Protein AF-A0A523YBE5-F1 (afdb_monomer)

Mean predicted aligned error: 3.31 Å

pLDDT: mean 92.39, std 7.11, range [53.34, 98.5]

Radius of gyration: 12.61 Å; Cα contacts (8 Å, |Δi|>4): 90; chains: 1; bounding box: 33×21×35 Å

Secondary structure (DSSP, 8-state):
--PPPPPHHHIIIIIHHH-TTS--SSSPP-TT--HHHHHHHHHHHHHTSS--HHHHHHHHT--HHHHHHHHHHHHHHHHHHHHHT-

Foldseek 3Di:
DDQDFFDPLCCVQPCVACNRLQPGDNHHRPAPDALCVQLVVLVCCQVVVDPDPVSNVSSVPDDSVRSSVVSNRSRVSNVVVVVVVD

Solvent-accessible surface area (backbone atoms only — not comparable to full-atom values): 4910 Å² total; per-residue (Å²): 123,88,79,77,66,63,52,71,68,49,41,77,74,45,19,89,33,20,34,58,73,30,61,30,79,78,34,73,55,54,63,82,44,49,30,63,63,47,33,52,53,52,48,38,36,58,74,55,82,41,86,45,85,86,56,37,69,65,49,62,79,48,55,71,67,60,46,44,53,51,19,44,51,50,24,57,50,31,50,54,51,57,59,66,72,105

Structure (mmCIF, N/CA/C/O backbone):
data_AF-A0A523YBE5-F1
#
_entry.id   AF-A0A523YBE5-F1
#
loop_
_atom_site.group_PDB
_atom_site.id
_atom_site.type_symbol
_atom_site.label_atom_id
_atom_site.label_alt_id
_atom_site.label_comp_id
_atom_site.label_asym_id
_atom_site.label_entity_id
_atom_site.label_seq_id
_atom_site.pdbx_PDB_ins_code
_atom_site.Cartn_x
_atom_site.Cartn_y
_atom_site.Cartn_z
_atom_site.occupancy
_atom_site.B_iso_or_equiv
_atom_site.auth_seq_id
_atom_site.auth_comp_id
_atom_site.auth_asym_id
_atom_site.auth_atom_id
_atom_site.pdbx_PDB_model_num
ATOM 1 N N . MET A 1 1 ? 10.497 -0.914 -20.470 1.00 53.34 1 MET A N 1
ATOM 2 C CA . MET A 1 1 ? 9.877 -2.157 -19.949 1.00 53.34 1 MET A CA 1
ATOM 3 C C . MET A 1 1 ? 8.470 -1.826 -19.453 1.00 53.34 1 MET A C 1
ATOM 5 O O . MET A 1 1 ? 8.335 -0.866 -18.707 1.00 53.34 1 MET A O 1
ATOM 9 N N . LEU A 1 2 ? 7.423 -2.546 -19.876 1.00 68.62 2 LEU A N 1
ATOM 10 C CA . LEU A 1 2 ? 6.062 -2.341 -19.353 1.00 68.62 2 LEU A CA 1
ATOM 11 C C . LEU A 1 2 ? 5.931 -3.049 -17.998 1.00 68.62 2 LEU A C 1
ATOM 13 O O . LEU A 1 2 ? 5.866 -4.277 -17.944 1.00 68.62 2 LEU A O 1
ATOM 17 N N . VAL A 1 3 ? 5.909 -2.290 -16.901 1.00 77.75 3 VAL A N 1
ATOM 18 C CA . VAL A 1 3 ? 5.609 -2.853 -15.577 1.00 77.75 3 VAL A CA 1
ATOM 19 C C . VAL A 1 3 ? 4.125 -3.227 -15.552 1.00 77.75 3 VAL A C 1
ATOM 21 O O . VAL A 1 3 ? 3.268 -2.406 -15.869 1.00 77.75 3 VAL A O 1
ATOM 24 N N . ARG A 1 4 ? 3.810 -4.488 -15.232 1.00 87.38 4 ARG A N 1
ATOM 25 C CA . ARG A 1 4 ? 2.420 -4.972 -15.169 1.00 87.38 4 ARG A CA 1
ATOM 26 C C . ARG A 1 4 ? 1.658 -4.278 -14.043 1.00 87.38 4 ARG A C 1
ATOM 28 O O . ARG A 1 4 ? 2.226 -4.084 -12.978 1.00 87.38 4 ARG A O 1
ATOM 35 N N . LYS A 1 5 ? 0.377 -3.973 -14.274 1.00 91.75 5 LYS A N 1
ATOM 36 C CA . LYS A 1 5 ? -0.531 -3.425 -13.254 1.00 91.75 5 LYS A CA 1
ATOM 37 C C . LYS A 1 5 ? -0.631 -4.321 -12.015 1.00 91.75 5 LYS A C 1
ATOM 39 O O . LYS A 1 5 ? -0.354 -5.522 -12.094 1.00 91.75 5 LYS A O 1
ATOM 44 N N . LEU A 1 6 ? -1.072 -3.724 -10.910 1.00 96.56 6 LEU A N 1
ATOM 45 C CA . LEU A 1 6 ? -1.340 -4.421 -9.652 1.00 96.56 6 LEU A CA 1
ATOM 46 C C . LEU A 1 6 ? -2.512 -5.416 -9.783 1.00 96.56 6 LEU A C 1
ATOM 48 O O . LEU A 1 6 ? -3.225 -5.468 -10.793 1.00 96.56 6 LEU A O 1
ATOM 52 N N . SER A 1 7 ? -2.679 -6.259 -8.770 1.00 97.06 7 SER A N 1
ATOM 53 C CA . SER A 1 7 ? -3.638 -7.357 -8.721 1.00 97.06 7 SER A CA 1
ATOM 54 C C . SER A 1 7 ? -5.083 -6.876 -8.847 1.00 97.06 7 SER A C 1
ATOM 56 O O . SER A 1 7 ? -5.428 -5.737 -8.540 1.00 97.06 7 SER A O 1
ATOM 58 N N . LYS A 1 8 ? -5.985 -7.787 -9.239 1.00 96.38 8 LYS A N 1
ATOM 59 C CA . LYS A 1 8 ? -7.432 -7.504 -9.252 1.00 96.38 8 LYS A CA 1
ATOM 60 C C . LYS A 1 8 ? -7.937 -7.048 -7.879 1.00 96.38 8 LYS A C 1
ATOM 62 O O . LYS A 1 8 ? -8.820 -6.202 -7.813 1.00 96.38 8 LYS A O 1
ATOM 67 N N . LYS A 1 9 ? -7.369 -7.597 -6.801 1.00 95.38 9 LYS A N 1
ATOM 68 C CA . LYS A 1 9 ? -7.721 -7.248 -5.423 1.00 95.38 9 LYS A CA 1
ATOM 69 C C . LYS A 1 9 ? -7.372 -5.793 -5.125 1.00 95.38 9 LYS A C 1
ATOM 71 O O . LYS A 1 9 ? -8.230 -5.059 -4.643 1.00 95.38 9 LYS A O 1
ATOM 76 N N . PHE A 1 10 ? -6.158 -5.371 -5.477 1.00 96.19 10 PHE A N 1
ATOM 77 C CA . PHE A 1 10 ? -5.762 -3.971 -5.381 1.00 96.19 10 PHE A CA 1
ATOM 78 C C . PHE A 1 10 ? -6.644 -3.075 -6.258 1.00 96.19 10 PHE A C 1
ATOM 80 O O . PHE A 1 10 ? -7.099 -2.037 -5.797 1.00 96.19 10 PHE A O 1
ATOM 87 N N . ILE A 1 11 ? -6.939 -3.474 -7.498 1.00 95.81 11 ILE A N 1
ATOM 88 C CA . ILE A 1 11 ? -7.769 -2.671 -8.410 1.00 95.81 11 ILE A CA 1
ATOM 89 C C . ILE A 1 11 ? -9.160 -2.426 -7.813 1.00 95.81 11 ILE A C 1
ATOM 91 O O . ILE A 1 11 ? -9.590 -1.288 -7.673 1.00 95.81 11 ILE A O 1
ATOM 95 N N . VAL A 1 12 ? -9.843 -3.484 -7.376 1.00 93.94 12 VAL A N 1
ATOM 96 C CA . VAL A 1 12 ? -11.204 -3.369 -6.832 1.00 93.94 12 VAL A CA 1
ATOM 97 C C . VAL A 1 12 ? -11.247 -2.535 -5.551 1.00 93.94 12 VAL A C 1
ATOM 99 O O . VAL A 1 12 ? -12.210 -1.804 -5.335 1.00 93.94 12 VAL A O 1
ATOM 102 N N . LYS A 1 13 ? -10.229 -2.643 -4.692 1.00 92.81 13 LYS A N 1
ATOM 103 C CA . LYS A 1 13 ? -10.246 -1.991 -3.377 1.00 92.81 13 LYS A CA 1
ATOM 104 C C . LYS A 1 13 ? -9.609 -0.604 -3.387 1.00 92.81 13 LYS A C 1
ATOM 106 O O . LYS A 1 13 ? -10.104 0.293 -2.725 1.00 92.81 13 LYS A O 1
ATOM 111 N N . CYS A 1 14 ? -8.517 -0.409 -4.114 1.00 94.12 14 CYS A N 1
ATOM 112 C CA . CYS A 1 14 ? -7.616 0.727 -3.922 1.00 94.12 14 CYS A CA 1
ATOM 113 C C . CYS A 1 14 ? -7.540 1.653 -5.140 1.00 94.12 14 CYS A C 1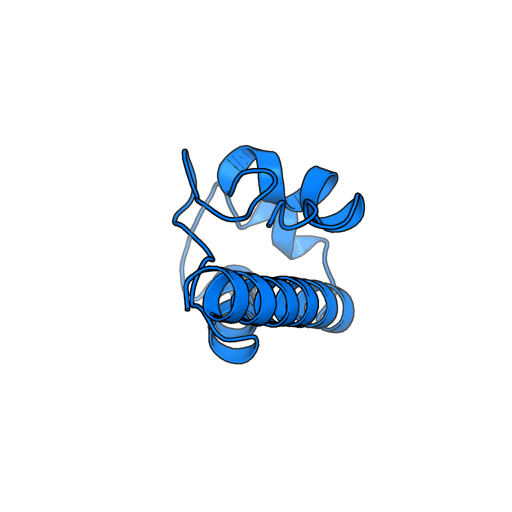
ATOM 115 O O . CYS A 1 14 ? -7.311 2.857 -4.974 1.00 94.12 14 CYS A O 1
ATOM 117 N N . SER A 1 15 ? -7.694 1.129 -6.363 1.00 94.81 15 SER A N 1
ATOM 118 C CA . SER A 1 15 ? -7.313 1.890 -7.559 1.00 94.81 15 SER A CA 1
ATOM 119 C C . SER A 1 15 ? -8.256 3.032 -7.909 1.00 94.81 15 SER A C 1
ATOM 121 O O . SER A 1 15 ? -7.803 4.002 -8.516 1.00 94.81 15 SER A O 1
ATOM 123 N N . ALA A 1 16 ? -9.508 2.986 -7.444 1.00 93.06 16 ALA A N 1
ATOM 124 C CA . ALA A 1 16 ? -10.450 4.096 -7.588 1.00 93.06 16 ALA A CA 1
ATOM 125 C C . ALA A 1 16 ? -9.853 5.427 -7.095 1.00 93.06 16 ALA A C 1
ATOM 127 O O . ALA A 1 16 ? -10.086 6.466 -7.705 1.00 93.06 16 ALA A O 1
ATOM 128 N N . CYS A 1 17 ? -9.021 5.387 -6.045 1.00 94.44 17 CYS A N 1
ATOM 129 C CA . CYS A 1 17 ? -8.321 6.564 -5.533 1.00 94.44 17 CYS A CA 1
ATOM 130 C C . CYS A 1 17 ? -6.827 6.573 -5.891 1.00 94.44 17 CYS A C 1
ATOM 132 O O . CYS A 1 17 ? -6.279 7.615 -6.257 1.00 94.44 17 CYS A O 1
ATOM 134 N N . HIS A 1 18 ? -6.157 5.423 -5.790 1.00 95.75 18 HIS A N 1
ATOM 135 C CA . HIS A 1 18 ? -4.698 5.322 -5.899 1.00 95.75 18 HIS A CA 1
ATOM 136 C C . HIS A 1 18 ? -4.185 4.939 -7.294 1.00 95.75 18 HIS A C 1
ATOM 138 O O . HIS A 1 18 ? -2.970 4.837 -7.461 1.00 95.75 18 HIS A O 1
ATOM 144 N N . ASN A 1 19 ? -5.076 4.802 -8.287 1.00 96.25 19 ASN A N 1
ATOM 145 C CA . ASN A 1 19 ? -4.806 4.364 -9.664 1.00 96.25 19 ASN A CA 1
ATOM 146 C C . ASN A 1 19 ? -4.310 2.909 -9.778 1.00 96.25 19 ASN A C 1
ATOM 148 O O . ASN A 1 19 ? -3.667 2.390 -8.874 1.00 96.25 19 ASN A O 1
ATOM 152 N N . ASP A 1 20 ? -4.572 2.249 -10.911 1.00 96.00 20 ASP A N 1
ATOM 153 C CA . ASP A 1 20 ? -4.200 0.845 -11.184 1.00 96.00 20 ASP A CA 1
ATOM 154 C C . ASP A 1 20 ? -2.688 0.557 -11.074 1.00 96.00 20 ASP A C 1
ATOM 156 O O . ASP A 1 20 ? -2.279 -0.594 -10.889 1.00 96.00 20 ASP A O 1
ATOM 160 N N . TYR A 1 21 ? -1.861 1.600 -11.177 1.00 95.44 21 TYR A N 1
ATOM 161 C CA . TYR A 1 21 ? -0.403 1.555 -11.062 1.00 95.44 21 TYR A CA 1
ATOM 162 C C . TYR A 1 21 ? 0.116 2.269 -9.810 1.00 95.44 21 TYR A C 1
ATOM 164 O O . TYR A 1 21 ? 1.274 2.684 -9.787 1.00 95.44 21 TYR A O 1
ATOM 172 N N . ALA A 1 22 ? -0.724 2.463 -8.788 1.00 96.12 22 ALA A N 1
ATOM 173 C CA . ALA A 1 22 ? -0.354 3.116 -7.530 1.00 96.12 22 ALA A CA 1
ATOM 174 C C . ALA A 1 22 ? 0.175 4.561 -7.680 1.00 96.12 22 ALA A C 1
ATOM 176 O O . ALA A 1 22 ? 0.725 5.121 -6.728 1.00 96.12 22 ALA A O 1
ATOM 177 N N . ASN A 1 23 ? 0.026 5.188 -8.855 1.00 94.94 23 ASN A N 1
ATOM 178 C CA . ASN A 1 23 ? 0.605 6.501 -9.128 1.00 94.94 23 ASN A CA 1
ATOM 179 C C . ASN A 1 23 ? -0.152 7.653 -8.447 1.00 94.94 23 ASN A C 1
ATOM 181 O O . ASN A 1 23 ? 0.457 8.702 -8.259 1.00 94.94 23 ASN A O 1
ATOM 185 N N . GLY A 1 24 ? -1.379 7.416 -7.970 1.00 89.88 24 GLY A N 1
ATOM 186 C CA . GLY A 1 24 ? -2.211 8.398 -7.278 1.00 89.88 24 GLY A CA 1
ATOM 187 C C . GLY A 1 24 ? -2.767 9.474 -8.212 1.00 89.88 24 GLY A C 1
ATOM 188 O O . GLY A 1 24 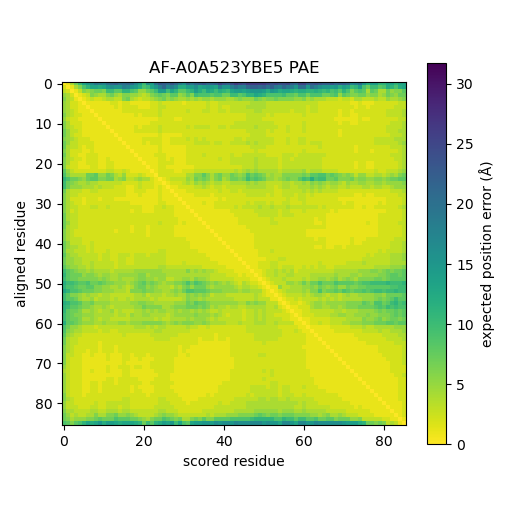? -2.019 10.158 -8.904 1.00 89.88 24 GLY A O 1
ATOM 189 N N . ILE A 1 25 ? -4.090 9.642 -8.214 1.00 84.00 25 ILE A N 1
ATOM 190 C CA . ILE A 1 25 ? -4.761 10.768 -8.892 1.00 84.00 25 ILE A CA 1
ATOM 191 C C . ILE A 1 25 ? -5.653 11.494 -7.887 1.00 84.00 25 ILE A C 1
ATOM 193 O O . ILE A 1 25 ? -5.523 12.698 -7.701 1.00 84.00 25 ILE A O 1
ATOM 197 N N . ILE A 1 26 ? -6.527 10.744 -7.210 1.00 91.19 26 ILE A N 1
ATOM 198 C CA . ILE A 1 26 ? -7.415 11.263 -6.160 1.00 91.19 26 ILE A CA 1
ATOM 199 C C . ILE A 1 26 ? -6.767 11.065 -4.786 1.00 91.19 26 ILE A C 1
ATOM 201 O O . ILE A 1 26 ? -6.666 11.992 -3.988 1.00 91.19 26 ILE A O 1
ATOM 205 N N . GLY A 1 27 ? -6.317 9.841 -4.511 1.00 91.19 27 GLY A N 1
ATOM 206 C CA . GLY A 1 27 ? -5.491 9.514 -3.358 1.00 91.19 27 GLY A CA 1
ATOM 207 C C . GLY A 1 27 ? -4.011 9.765 -3.655 1.00 91.19 27 GLY A C 1
ATOM 208 O O . GLY A 1 27 ? -3.604 9.763 -4.820 1.00 91.19 27 GLY A O 1
ATOM 209 N N . PRO A 1 28 ? -3.178 9.946 -2.616 1.00 94.44 28 PRO A N 1
ATOM 210 C CA . PRO A 1 28 ? -1.749 10.144 -2.803 1.00 94.44 28 PRO A CA 1
ATOM 211 C C . PRO A 1 28 ? -1.106 8.944 -3.500 1.00 94.44 28 PRO A C 1
ATOM 213 O O . PRO A 1 28 ? -1.556 7.801 -3.367 1.00 94.44 28 PRO A O 1
ATOM 216 N N . SER A 1 29 ? -0.006 9.207 -4.201 1.00 96.81 29 SER A N 1
ATOM 217 C CA . SER A 1 29 ? 0.818 8.157 -4.789 1.00 96.81 29 SER A CA 1
ATOM 218 C C . SER A 1 29 ? 1.315 7.186 -3.717 1.00 96.81 29 SER A C 1
ATOM 220 O O . SER A 1 29 ? 1.785 7.598 -2.650 1.00 96.81 29 SER A O 1
ATOM 222 N N . LEU A 1 30 ? 1.229 5.890 -4.013 1.00 97.19 30 LEU A N 1
ATOM 223 C CA . LEU A 1 30 ? 1.821 4.826 -3.198 1.00 97.19 30 LEU A CA 1
ATOM 224 C C . LEU A 1 30 ? 3.167 4.358 -3.773 1.00 97.19 30 LEU A C 1
ATOM 226 O O . LEU A 1 30 ? 3.818 3.479 -3.203 1.00 97.19 30 LEU A O 1
ATOM 230 N N . LEU A 1 31 ? 3.607 4.962 -4.881 1.00 96.62 31 LEU A N 1
ATOM 231 C CA . LEU A 1 31 ? 4.908 4.684 -5.469 1.00 96.62 31 LEU A CA 1
ATOM 232 C C . LEU A 1 31 ? 6.049 5.075 -4.529 1.00 96.62 31 LEU A C 1
ATOM 234 O O . LEU A 1 31 ? 5.992 6.083 -3.829 1.00 96.62 31 LEU A O 1
ATOM 238 N N . GLY A 1 32 ? 7.106 4.266 -4.534 1.00 95.88 32 GLY A N 1
ATOM 239 C CA . GLY A 1 32 ? 8.313 4.489 -3.734 1.00 95.88 32 GLY A CA 1
ATOM 240 C C . GLY A 1 32 ? 8.167 4.200 -2.237 1.00 95.88 32 GLY A C 1
ATOM 241 O O . GLY A 1 32 ? 9.185 4.127 -1.556 1.00 95.88 32 GLY A O 1
ATOM 242 N N . LYS A 1 33 ? 6.949 3.980 -1.731 1.00 97.81 33 LYS A N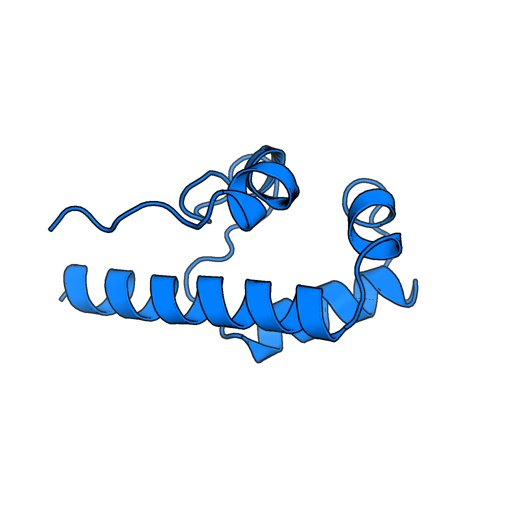 1
ATOM 243 C CA . LYS A 1 33 ? 6.711 3.598 -0.335 1.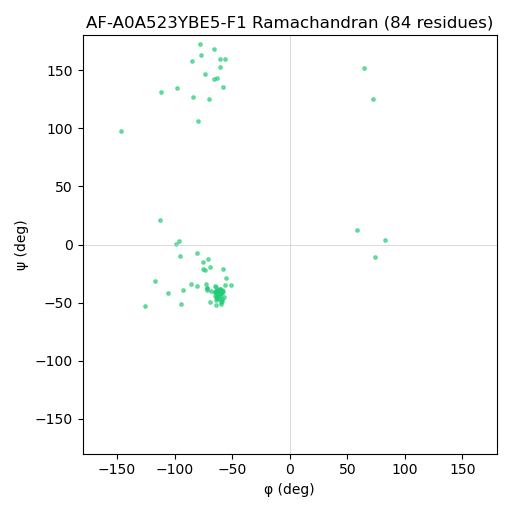00 97.81 33 LYS A CA 1
ATOM 244 C C . LYS A 1 33 ? 7.113 2.146 -0.073 1.00 97.81 33 LYS A C 1
ATOM 246 O O . LYS A 1 33 ? 6.976 1.278 -0.945 1.00 97.81 33 LYS A O 1
ATOM 251 N N . SER A 1 34 ? 7.589 1.886 1.137 1.00 98.31 34 SER A N 1
ATOM 252 C CA . SER A 1 34 ? 7.810 0.546 1.678 1.00 98.31 34 SER A CA 1
ATOM 253 C C . SER A 1 34 ? 6.504 -0.110 2.131 1.00 98.31 34 SER A C 1
ATOM 255 O O . SER A 1 34 ? 5.494 0.562 2.353 1.00 98.31 34 SER A O 1
ATOM 257 N N . SER A 1 35 ? 6.534 -1.435 2.308 1.00 98.44 35 SER A N 1
ATOM 258 C CA . SER A 1 35 ? 5.396 -2.176 2.865 1.00 98.44 35 SER A CA 1
ATOM 259 C C . SER A 1 35 ? 5.000 -1.649 4.250 1.00 98.44 35 SER A C 1
ATOM 261 O O . SER A 1 35 ? 3.825 -1.385 4.495 1.00 98.44 35 SER A O 1
ATOM 263 N N . ASN A 1 36 ? 5.974 -1.407 5.134 1.00 98.38 36 ASN A N 1
ATOM 264 C CA . ASN A 1 36 ? 5.699 -0.906 6.483 1.00 98.38 36 ASN A CA 1
ATOM 265 C C . ASN A 1 36 ? 5.047 0.477 6.460 1.00 98.38 36 ASN A C 1
ATOM 267 O O . ASN A 1 36 ? 4.017 0.659 7.095 1.00 98.38 36 ASN A O 1
ATOM 271 N N . GLU A 1 37 ? 5.554 1.414 5.654 1.00 98.19 37 GLU A N 1
ATOM 272 C CA . GLU A 1 37 ? 4.940 2.744 5.539 1.00 98.19 37 GLU A CA 1
ATOM 273 C C . GLU A 1 37 ? 3.476 2.675 5.084 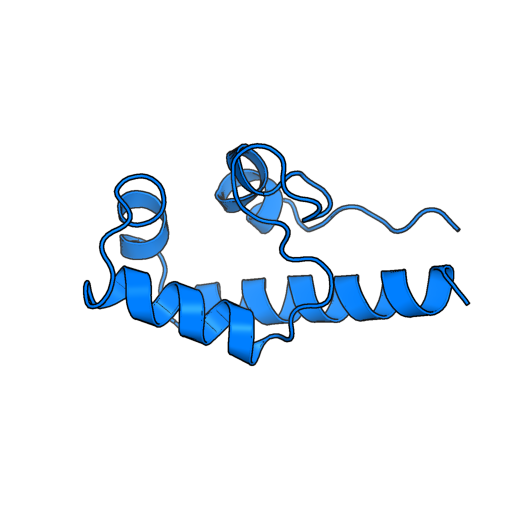1.00 98.19 37 GLU A C 1
ATOM 275 O O . GLU A 1 37 ? 2.635 3.427 5.583 1.00 98.19 37 GLU A O 1
ATOM 280 N N . ILE A 1 38 ? 3.156 1.784 4.139 1.00 97.62 38 ILE A N 1
ATOM 281 C CA . ILE A 1 38 ? 1.784 1.601 3.648 1.00 97.62 38 ILE A CA 1
ATOM 282 C C . ILE A 1 38 ? 0.914 0.960 4.732 1.00 97.62 38 ILE A C 1
ATOM 284 O O . ILE A 1 38 ? -0.171 1.467 5.022 1.00 97.62 38 ILE A O 1
ATOM 288 N N . PHE A 1 39 ? 1.388 -0.126 5.343 1.00 97.94 39 PHE A N 1
ATOM 289 C CA . PHE A 1 39 ? 0.656 -0.839 6.384 1.00 97.94 39 PHE A CA 1
ATOM 290 C C . PHE A 1 39 ? 0.365 0.059 7.588 1.00 97.94 39 PHE A C 1
ATOM 292 O O . PHE A 1 39 ? -0.785 0.146 8.017 1.00 97.94 39 PHE A O 1
ATOM 299 N N . ASP A 1 40 ? 1.378 0.760 8.097 1.00 96.62 40 ASP A N 1
ATOM 300 C CA . ASP A 1 40 ? 1.258 1.628 9.268 1.00 96.62 40 ASP A CA 1
ATOM 301 C C . ASP A 1 40 ? 0.308 2.793 8.980 1.00 96.62 40 ASP A C 1
ATOM 303 O O . ASP A 1 40 ? -0.551 3.116 9.800 1.00 96.62 40 ASP A O 1
ATOM 307 N N . SER A 1 41 ? 0.370 3.362 7.771 1.00 94.75 41 SER A N 1
ATOM 308 C CA . SER A 1 41 ? -0.582 4.394 7.343 1.00 94.75 41 SER A CA 1
ATOM 309 C C . SER A 1 41 ? -2.024 3.883 7.385 1.00 94.75 41 SER A C 1
ATOM 311 O O . SER A 1 41 ? -2.902 4.555 7.925 1.00 94.75 41 SER A O 1
ATOM 313 N N . ILE A 1 42 ? -2.285 2.685 6.852 1.00 94.69 42 ILE A N 1
ATOM 314 C CA . ILE A 1 42 ? -3.624 2.082 6.878 1.00 94.69 42 ILE A CA 1
ATOM 315 C C . ILE A 1 42 ? -4.050 1.777 8.320 1.00 94.69 42 ILE A C 1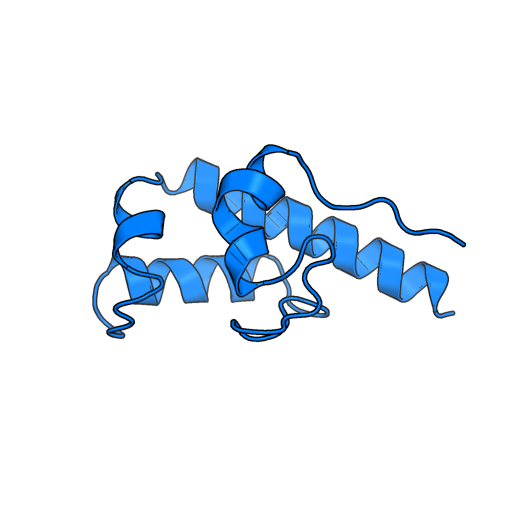
ATOM 317 O O . ILE A 1 42 ? -5.197 2.044 8.681 1.00 94.69 42 ILE A O 1
ATOM 321 N N . ALA A 1 43 ? -3.143 1.274 9.160 1.00 92.94 43 ALA A N 1
ATOM 322 C CA . ALA A 1 43 ? -3.416 0.974 10.563 1.00 92.94 43 ALA A CA 1
ATOM 323 C C . ALA A 1 43 ? -3.829 2.227 11.353 1.00 92.94 43 ALA A C 1
ATOM 325 O O . ALA A 1 43 ? -4.800 2.167 12.106 1.00 92.94 43 ALA A O 1
ATOM 326 N N . VAL A 1 44 ? -3.167 3.363 11.118 1.00 93.06 44 VAL A N 1
ATOM 327 C CA . VAL A 1 44 ? -3.495 4.666 11.726 1.00 93.06 44 VAL A CA 1
ATOM 328 C C . VAL A 1 44 ? -4.892 5.155 11.320 1.00 93.06 44 VAL A C 1
ATOM 330 O O . VAL A 1 44 ? -5.635 5.693 12.143 1.00 93.06 44 VAL A O 1
ATOM 333 N N . PHE A 1 45 ? -5.297 4.955 10.063 1.00 92.44 45 PHE A N 1
ATOM 334 C CA . PHE A 1 45 ? -6.663 5.285 9.636 1.00 92.44 45 PHE A CA 1
ATOM 335 C C . PHE A 1 45 ? -7.699 4.294 10.182 1.00 92.44 45 PHE A C 1
ATOM 337 O O . PHE A 1 45 ? -8.830 4.681 10.479 1.00 92.44 45 PHE A O 1
ATOM 344 N N . LYS A 1 46 ? -7.329 3.015 10.322 1.00 91.06 46 LYS A N 1
ATOM 345 C CA . LYS A 1 46 ? -8.212 1.960 10.832 1.00 91.06 46 LYS A CA 1
ATOM 346 C C . LYS A 1 46 ? -8.456 2.098 12.338 1.00 91.06 46 LYS A C 1
ATOM 348 O O . LYS A 1 46 ? -9.576 1.853 12.777 1.00 91.06 46 LYS A O 1
ATOM 353 N N . SER A 1 47 ? -7.444 2.497 13.113 1.00 90.50 47 SER A N 1
ATOM 354 C CA . SER A 1 47 ? -7.565 2.757 14.557 1.00 90.50 47 SER A CA 1
ATOM 355 C C . SER A 1 47 ? -8.405 3.999 14.866 1.00 90.50 47 SER A C 1
ATOM 357 O O . SER A 1 47 ? -8.907 4.142 15.978 1.00 90.50 47 SER A O 1
ATOM 359 N N . GLY A 1 48 ? -8.571 4.891 13.885 1.00 89.50 48 GLY A N 1
ATOM 360 C CA . GLY A 1 48 ? -9.243 6.175 14.056 1.00 89.50 48 GLY A CA 1
ATOM 361 C C . GLY A 1 48 ? -8.344 7.273 14.625 1.00 89.50 48 GLY A C 1
ATOM 362 O O . GLY A 1 48 ? -8.831 8.385 14.829 1.00 89.50 48 GLY A O 1
ATOM 363 N N . GLU A 1 49 ? -7.049 7.002 14.832 1.00 90.50 49 GLU A N 1
ATOM 364 C CA . GLU A 1 49 ? -6.062 8.006 15.250 1.00 90.50 49 GLU A CA 1
ATOM 365 C C . GLU A 1 49 ? -5.984 9.156 14.237 1.00 90.50 49 GLU A C 1
ATOM 367 O O . GLU A 1 49 ? -5.980 10.328 14.617 1.00 90.50 49 GLU A O 1
ATOM 372 N N . LYS A 1 50 ? -6.022 8.837 12.935 1.00 89.75 50 LYS A N 1
ATOM 373 C CA . LYS A 1 50 ? -6.297 9.828 11.887 1.00 89.75 50 LYS A CA 1
ATOM 374 C C . LYS A 1 50 ? -7.642 9.562 11.240 1.00 89.75 50 LYS A C 1
ATOM 376 O O . LYS A 1 50 ? -7.936 8.457 10.790 1.00 89.75 50 LYS A O 1
ATOM 381 N N . LYS A 1 51 ? -8.441 10.619 11.120 1.00 85.69 51 LYS A N 1
ATOM 382 C CA . LYS A 1 51 ? -9.725 10.577 10.420 1.00 85.69 51 LYS A CA 1
ATOM 383 C C . LYS A 1 51 ? -9.506 10.782 8.924 1.00 85.69 51 LYS A C 1
ATOM 385 O O . LYS A 1 51 ? -8.900 11.769 8.518 1.00 85.69 51 LYS A O 1
ATOM 390 N N . ASN A 1 52 ? -10.028 9.871 8.109 1.00 85.31 52 ASN A N 1
ATOM 391 C CA . ASN A 1 52 ? -10.094 10.032 6.660 1.00 85.31 52 ASN A CA 1
ATOM 392 C C . ASN A 1 52 ? -11.363 9.359 6.136 1.00 85.31 52 ASN A C 1
ATOM 394 O O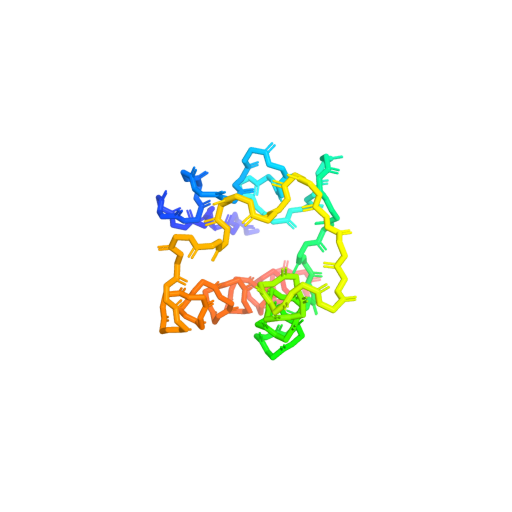 . ASN A 1 52 ? -11.378 8.154 5.900 1.00 85.31 52 ASN A O 1
ATOM 398 N N . VAL A 1 53 ? -12.411 10.158 5.934 1.00 83.44 53 VAL A N 1
ATOM 399 C CA . VAL A 1 53 ? -13.748 9.676 5.549 1.00 83.44 53 VAL A CA 1
ATOM 400 C C . VAL A 1 53 ? -13.746 8.819 4.280 1.00 83.44 53 VAL A C 1
ATOM 402 O O . VAL A 1 53 ? -14.566 7.921 4.167 1.00 83.44 53 VAL A O 1
ATOM 405 N N . LEU A 1 54 ? -12.802 9.043 3.359 1.00 85.75 54 LEU A N 1
ATOM 406 C CA . LEU A 1 54 ? -12.715 8.292 2.104 1.00 85.75 54 LEU A CA 1
ATOM 407 C C . LEU A 1 54 ? -12.043 6.926 2.284 1.00 85.75 54 LEU A C 1
ATOM 409 O O . LEU A 1 54 ? -12.408 5.959 1.625 1.00 85.75 54 LEU A O 1
ATOM 413 N N . MET A 1 55 ? -11.048 6.840 3.168 1.00 89.69 55 MET A N 1
ATOM 414 C CA . MET A 1 55 ? -10.306 5.602 3.430 1.00 89.69 55 MET A CA 1
ATOM 415 C C . MET A 1 55 ? -10.991 4.711 4.470 1.00 89.69 55 MET A C 1
ATOM 417 O O . MET A 1 55 ? -10.881 3.489 4.396 1.00 89.69 55 MET A O 1
ATOM 421 N N . THR A 1 56 ? -11.655 5.309 5.463 1.00 83.06 56 THR A N 1
ATOM 422 C CA . THR A 1 56 ? -12.106 4.625 6.681 1.00 83.06 56 THR A CA 1
ATOM 423 C C . THR A 1 56 ? -13.081 3.477 6.409 1.00 83.06 56 THR A C 1
ATOM 425 O O . THR A 1 56 ? -12.929 2.414 7.011 1.00 83.06 56 THR A O 1
ATOM 428 N N . ASP A 1 57 ? -14.053 3.642 5.513 1.00 83.31 57 ASP A N 1
ATOM 429 C CA . ASP A 1 57 ? -15.084 2.615 5.296 1.00 83.31 57 ASP A CA 1
ATOM 430 C C . ASP A 1 57 ? -14.535 1.378 4.582 1.00 83.31 57 ASP A C 1
ATOM 432 O O . ASP A 1 57 ? -14.852 0.246 4.953 1.00 83.31 57 ASP A O 1
ATOM 436 N N . LEU A 1 58 ? -13.625 1.581 3.629 1.00 85.81 58 LEU A N 1
ATOM 437 C CA . LEU A 1 58 ? -12.953 0.494 2.927 1.00 85.81 58 LEU A CA 1
ATOM 438 C C . LEU A 1 58 ? -12.081 -0.336 3.883 1.00 85.81 58 LEU A C 1
ATOM 440 O O . LEU A 1 58 ? -12.200 -1.560 3.944 1.00 85.81 58 LEU A O 1
ATOM 444 N N . ILE A 1 59 ? -11.210 0.328 4.647 1.00 89.50 59 ILE A N 1
ATOM 445 C CA . ILE A 1 59 ? -10.210 -0.348 5.491 1.00 89.50 59 ILE A CA 1
ATOM 446 C C . ILE A 1 59 ? -10.821 -0.963 6.755 1.00 89.50 59 ILE A C 1
ATOM 448 O O . ILE A 1 59 ? -10.228 -1.864 7.355 1.00 89.50 59 ILE A O 1
ATOM 452 N N . LYS A 1 60 ? -12.004 -0.509 7.192 1.00 87.94 60 LYS A N 1
ATOM 453 C CA . LYS A 1 60 ? -12.721 -1.103 8.332 1.00 87.94 60 LYS A CA 1
ATOM 454 C C . LYS A 1 60 ? -13.034 -2.578 8.093 1.00 87.94 60 LYS A C 1
ATOM 456 O O . LYS A 1 60 ? -12.855 -3.370 9.015 1.00 87.94 60 LYS A O 1
ATOM 461 N N . MET A 1 61 ? -13.397 -2.939 6.864 1.00 87.88 61 MET A N 1
ATOM 462 C CA . MET A 1 61 ? -13.772 -4.304 6.479 1.00 87.88 61 MET A CA 1
ATOM 463 C C . MET A 1 61 ? -12.581 -5.243 6.224 1.00 87.88 61 MET A C 1
ATOM 465 O O . MET A 1 61 ? -12.790 -6.431 6.015 1.00 87.88 61 MET A O 1
ATOM 469 N N . MET A 1 62 ? -11.348 -4.732 6.217 1.00 92.38 62 MET A N 1
ATOM 470 C CA . MET A 1 62 ? -10.144 -5.515 5.913 1.00 92.38 62 MET A CA 1
ATOM 471 C C . MET A 1 62 ? -9.444 -5.961 7.195 1.00 92.38 62 MET A C 1
ATOM 473 O O . MET A 1 62 ? -9.252 -5.150 8.104 1.00 92.38 62 MET A O 1
ATOM 477 N N . ASP A 1 63 ? -9.024 -7.217 7.288 1.00 94.81 63 ASP A N 1
ATOM 478 C CA . ASP A 1 63 ? -8.177 -7.670 8.396 1.00 94.81 63 ASP A CA 1
ATOM 479 C C . ASP A 1 63 ? -6.705 -7.240 8.211 1.00 94.81 63 ASP A C 1
ATOM 481 O O . ASP A 1 63 ? -6.315 -6.651 7.197 1.00 94.81 63 ASP A O 1
ATOM 485 N N . LYS A 1 64 ? -5.877 -7.473 9.238 1.00 95.31 64 LYS A N 1
ATOM 486 C CA . LYS A 1 64 ? -4.460 -7.080 9.214 1.00 95.31 64 LYS A CA 1
ATOM 487 C C . LYS A 1 64 ? -3.670 -7.835 8.143 1.00 95.31 64 LYS A C 1
ATOM 489 O O . LYS A 1 64 ? -2.788 -7.234 7.533 1.00 95.31 64 LYS A O 1
ATOM 494 N N . ASP A 1 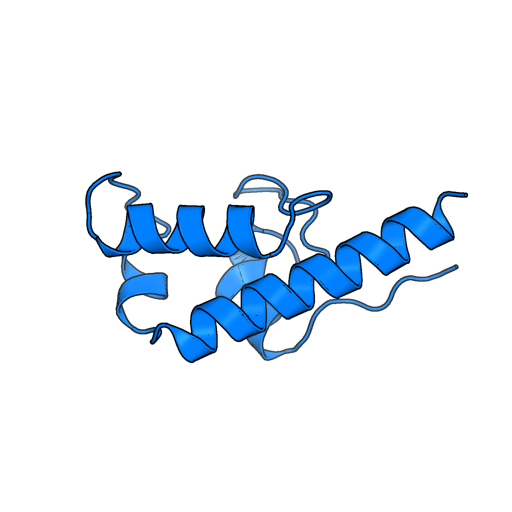65 ? -3.987 -9.101 7.902 1.00 96.88 65 ASP A N 1
ATOM 495 C CA . ASP A 1 65 ? -3.253 -9.944 6.957 1.00 96.88 65 ASP A CA 1
ATOM 496 C C . ASP A 1 65 ? -3.540 -9.512 5.517 1.00 96.88 65 ASP A C 1
ATOM 498 O O . ASP A 1 65 ? -2.631 -9.398 4.694 1.00 96.88 65 ASP A O 1
ATOM 502 N N . GLU A 1 66 ? -4.787 -9.154 5.221 1.00 96.38 66 GLU A N 1
ATOM 503 C CA . GLU A 1 66 ? -5.196 -8.566 3.954 1.00 96.38 66 GLU A CA 1
ATOM 504 C C . GLU A 1 66 ? -4.512 -7.215 3.702 1.00 96.38 66 GLU A C 1
ATOM 506 O O . GLU A 1 66 ? -4.035 -6.973 2.588 1.00 96.38 66 GLU A O 1
ATOM 511 N N . ILE A 1 67 ? -4.443 -6.344 4.715 1.00 96.44 67 ILE A N 1
ATOM 512 C CA . ILE A 1 67 ? -3.746 -5.053 4.608 1.00 96.44 67 ILE A CA 1
ATOM 513 C C . ILE A 1 67 ? -2.253 -5.280 4.352 1.00 96.44 67 ILE A C 1
ATOM 515 O O . ILE A 1 67 ? -1.678 -4.634 3.473 1.00 96.44 67 ILE A O 1
ATOM 519 N N . ARG A 1 68 ? -1.630 -6.211 5.084 1.00 98.06 68 ARG A N 1
ATOM 520 C CA . ARG A 1 68 ? -0.212 -6.553 4.923 1.00 98.06 68 ARG A CA 1
ATOM 521 C C . ARG A 1 68 ? 0.076 -7.088 3.525 1.00 98.06 68 ARG A C 1
ATOM 523 O O . ARG A 1 68 ? 0.985 -6.588 2.872 1.00 98.06 68 ARG A O 1
ATOM 530 N N . ALA A 1 69 ? -0.749 -8.009 3.033 1.00 98.19 69 ALA A N 1
ATOM 531 C CA . ALA A 1 69 ? -0.596 -8.579 1.700 1.00 98.19 69 ALA A CA 1
ATOM 532 C C . ALA A 1 69 ? -0.651 -7.510 0.595 1.00 98.19 69 ALA A C 1
ATOM 534 O O . ALA A 1 69 ? 0.156 -7.541 -0.331 1.00 98.19 69 ALA A O 1
ATOM 535 N N . LEU A 1 70 ? -1.566 -6.538 0.696 1.00 97.50 70 LEU A N 1
ATOM 536 C CA . LEU A 1 70 ? -1.640 -5.429 -0.263 1.00 97.50 70 LEU A CA 1
ATOM 537 C C . LEU A 1 70 ? -0.429 -4.494 -0.160 1.00 97.50 70 LEU A C 1
ATOM 539 O O . LEU A 1 70 ? 0.091 -4.055 -1.184 1.00 97.50 70 LEU A O 1
ATOM 543 N N . ALA A 1 71 ? 0.044 -4.203 1.054 1.00 98.25 71 ALA A N 1
ATOM 544 C CA . ALA A 1 71 ? 1.233 -3.382 1.266 1.00 98.25 71 ALA A CA 1
ATOM 545 C C . ALA A 1 71 ? 2.500 -4.031 0.675 1.00 98.25 71 ALA A C 1
ATOM 547 O O . ALA A 1 71 ? 3.278 -3.361 -0.011 1.00 98.25 71 ALA A O 1
ATOM 548 N N . ASP A 1 72 ? 2.673 -5.337 0.881 1.00 98.50 72 ASP A N 1
ATOM 549 C CA . ASP A 1 72 ? 3.778 -6.118 0.319 1.00 98.50 72 ASP A CA 1
ATOM 550 C C . ASP A 1 72 ? 3.709 -6.178 -1.212 1.00 98.50 72 ASP A C 1
ATOM 552 O O . ASP A 1 72 ? 4.727 -6.018 -1.891 1.00 98.50 72 ASP A O 1
ATOM 556 N N . GLU A 1 73 ? 2.507 -6.338 -1.771 1.00 98.00 73 GLU A N 1
ATOM 557 C CA . GLU A 1 73 ? 2.283 -6.320 -3.217 1.00 98.00 73 GLU A CA 1
ATOM 558 C C . GLU A 1 73 ? 2.728 -4.987 -3.843 1.00 98.00 73 GLU A C 1
ATOM 560 O O . GLU A 1 73 ? 3.486 -4.973 -4.820 1.00 98.00 73 GLU A O 1
ATOM 565 N N . ILE A 1 74 ? 2.303 -3.861 -3.258 1.00 97.88 74 ILE A N 1
ATOM 566 C CA . ILE A 1 74 ? 2.670 -2.518 -3.728 1.00 97.88 74 ILE A CA 1
ATOM 567 C C . ILE A 1 74 ? 4.180 -2.300 -3.596 1.00 97.88 74 ILE A C 1
ATOM 569 O O . ILE A 1 74 ? 4.806 -1.750 -4.502 1.00 97.88 74 ILE A O 1
ATOM 573 N N . TYR A 1 75 ? 4.795 -2.767 -2.510 1.00 98.12 75 TYR A N 1
ATOM 574 C CA . TYR A 1 75 ? 6.240 -2.666 -2.329 1.00 98.12 75 TYR A CA 1
ATOM 575 C C . TYR A 1 75 ? 7.021 -3.452 -3.390 1.00 98.12 75 TYR A C 1
ATOM 577 O O . TYR A 1 75 ? 7.953 -2.914 -3.996 1.00 98.12 75 TYR A O 1
ATOM 585 N N . ALA A 1 76 ? 6.628 -4.696 -3.668 1.00 97.56 76 ALA A N 1
ATOM 586 C CA . ALA A 1 76 ? 7.249 -5.505 -4.714 1.00 97.56 76 ALA A CA 1
ATOM 587 C C . ALA A 1 76 ? 7.100 -4.846 -6.097 1.00 97.56 76 ALA A C 1
ATOM 589 O O . ALA A 1 76 ? 8.031 -4.845 -6.906 1.00 97.56 76 ALA A O 1
ATOM 590 N N . PHE A 1 77 ? 5.945 -4.238 -6.362 1.00 96.81 77 PHE A N 1
ATOM 591 C CA . PHE A 1 77 ? 5.713 -3.448 -7.567 1.00 96.81 77 PHE A CA 1
ATOM 592 C C . PHE A 1 77 ? 6.609 -2.197 -7.628 1.00 96.81 77 PHE A C 1
ATOM 594 O O . PHE A 1 77 ? 7.210 -1.921 -8.670 1.00 96.81 77 PHE A O 1
ATOM 601 N N . ASN A 1 78 ? 6.800 -1.498 -6.507 1.00 96.50 78 ASN A N 1
ATOM 602 C CA . ASN A 1 78 ? 7.709 -0.354 -6.404 1.00 96.50 78 ASN A CA 1
ATOM 603 C C . ASN A 1 78 ? 9.164 -0.732 -6.715 1.00 96.50 78 ASN A C 1
ATOM 605 O O . ASN A 1 78 ? 9.851 0.034 -7.395 1.00 96.50 78 ASN A O 1
ATOM 609 N N . GLN A 1 79 ? 9.628 -1.912 -6.284 1.00 96.38 79 GLN A N 1
ATOM 610 C CA . GLN A 1 79 ? 10.969 -2.398 -6.639 1.00 96.38 79 GLN A CA 1
ATOM 611 C C . GLN A 1 79 ? 11.111 -2.606 -8.150 1.00 96.38 79 GLN A C 1
ATOM 613 O O . GLN A 1 79 ? 12.060 -2.100 -8.746 1.00 96.38 79 GLN A O 1
ATOM 618 N N . LYS A 1 80 ? 10.116 -3.225 -8.797 1.00 94.69 80 LYS A N 1
ATOM 619 C CA . LYS A 1 80 ? 10.119 -3.420 -10.258 1.00 94.69 80 LYS A CA 1
ATOM 620 C C . LYS A 1 80 ? 10.130 -2.100 -11.028 1.00 94.69 80 LYS A C 1
ATOM 622 O O . LYS A 1 80 ? 10.816 -1.984 -12.039 1.00 94.69 80 LYS A O 1
ATOM 627 N N . ILE A 1 81 ? 9.394 -1.088 -10.561 1.00 93.94 81 ILE A N 1
ATOM 628 C CA . ILE A 1 81 ? 9.450 0.258 -11.155 1.00 93.94 81 ILE A CA 1
ATOM 629 C C . ILE A 1 81 ? 10.843 0.861 -10.996 1.00 93.94 81 ILE A C 1
ATOM 631 O O . ILE A 1 81 ? 11.366 1.437 -11.948 1.00 93.94 81 ILE A O 1
ATOM 635 N N . LYS A 1 82 ? 11.437 0.758 -9.804 1.00 93.50 82 LYS A N 1
ATOM 636 C CA . LYS A 1 82 ? 12.777 1.287 -9.533 1.00 93.50 82 LYS A CA 1
ATOM 637 C C . LYS A 1 82 ? 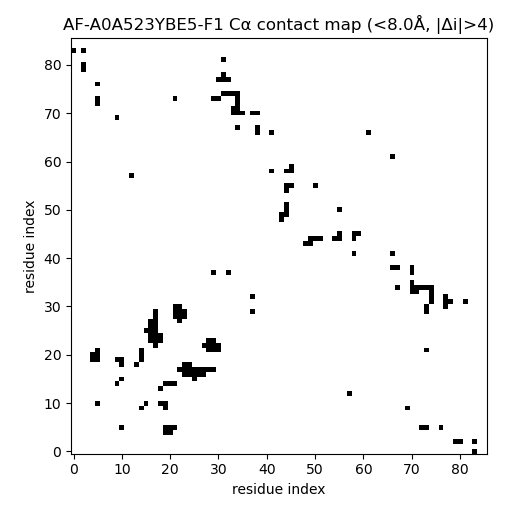13.825 0.633 -10.431 1.00 93.50 82 LYS A C 1
ATOM 639 O O . LYS A 1 82 ? 14.688 1.335 -10.942 1.00 93.50 82 LYS A O 1
ATOM 644 N N . GLU A 1 83 ? 13.735 -0.676 -10.639 1.00 92.69 83 GLU A N 1
ATOM 645 C CA . GLU A 1 83 ? 14.595 -1.425 -11.560 1.00 92.69 83 GLU A CA 1
ATOM 646 C C . GLU A 1 83 ? 14.390 -1.000 -13.013 1.00 92.69 83 GLU A C 1
ATOM 648 O O . GLU A 1 83 ? 15.364 -0.751 -13.707 1.00 92.69 83 GLU A O 1
ATOM 653 N N . ALA A 1 84 ? 13.144 -0.839 -13.462 1.00 89.75 84 ALA A N 1
ATOM 654 C CA . ALA A 1 84 ? 12.834 -0.450 -14.839 1.00 89.75 84 ALA A CA 1
ATOM 655 C C . ALA A 1 84 ? 13.176 1.014 -15.185 1.00 89.75 84 ALA A C 1
ATOM 657 O O . ALA A 1 84 ? 13.095 1.391 -16.354 1.00 89.75 84 ALA A O 1
ATOM 658 N N . ARG A 1 85 ? 13.471 1.846 -14.176 1.00 84.56 85 ARG A N 1
ATOM 659 C CA . ARG A 1 85 ? 13.908 3.246 -14.320 1.00 84.56 85 ARG A CA 1
ATOM 660 C C . ARG A 1 85 ? 15.429 3.413 -14.287 1.00 84.56 85 ARG A C 1
ATOM 662 O O . ARG A 1 85 ? 15.892 4.529 -14.513 1.00 84.56 85 ARG A O 1
ATOM 669 N N . LYS A 1 86 ? 16.168 2.359 -13.938 1.00 71.56 86 LYS A N 1
ATOM 670 C CA . LYS A 1 86 ? 17.620 2.309 -14.129 1.00 71.56 86 LYS A CA 1
ATOM 671 C C . LYS A 1 86 ? 17.925 2.043 -15.597 1.00 71.56 86 LYS A C 1
ATOM 673 O O . LYS A 1 86 ? 18.951 2.585 -16.050 1.00 71.56 86 LYS A O 1
#

Sequence (86 aa):
MLVRKLSKKFIVKCSACHNDYANGIIGPSLLGKSSNEIFDSIAVFKSGEKKNVLMTDLIKMMDKDEIRALADEIYAFNQKIKEARK

Nearest PDB structures (foldseek):
  5n1t-assembly1_B  TM=8.833E-01  e=5.867E-04  Thioalkalivibrio paradoxus ARh 1
  1h1o-assembly1_A  TM=8.883E-01  e=1.041E-02  Acidithiobacillus ferrooxidans
  1h1o-assembly2_B  TM=8.915E-01  e=1.921E-02  Acidithiobacillus ferrooxidans
  4o1w-assembly2_B  TM=8.881E-01  e=2.171E-02  Colwellia psychrerythraea 34H
  3vrd-assembly1_A  TM=8.000E-01  e=1.205E-01  Thermochromatium tepidum